Protein AF-A0A3M1PLU2-F1 (afdb_monomer)

Solvent-accessible surface area (backbone atoms only — not comparable to full-atom values): 7892 Å² total; per-residue (Å²): 104,72,63,58,56,49,50,39,52,56,55,60,75,67,57,74,93,69,82,92,72,89,79,90,76,78,94,74,75,73,77,82,48,59,67,58,24,53,46,50,50,41,54,55,42,63,68,40,82,97,53,58,65,70,36,46,58,38,40,57,59,37,34,60,71,66,36,59,69,70,54,34,50,49,52,40,43,40,47,38,21,40,74,70,67,34,62,62,59,33,49,48,43,39,58,76,69,66,53,47,73,67,56,46,51,50,50,53,53,52,48,53,55,31,47,58,56,23,44,55,64,46,58,54,72,73,74,84,80,85,83,86,133

Foldseek 3Di:
DCCLLVVLVVVVVPDDPDDDDDDDDDDDDPPPCLVVLLVLQLVVQVVDPPHDNQLSVLQLVQLCVQDDVVLSSLSSQLSSCSSVVNVVSNVNSCVVVVPDPVNVVVSSVSSVVSNVVSCCVSVVVPPPPPDDD

Radius of gyration: 16.5 Å; Cα contacts (8 Å, |Δi|>4): 88; chains: 1; bounding box: 42×51×36 Å

Structure (mmCIF, N/CA/C/O backbone):
data_AF-A0A3M1PLU2-F1
#
_entry.id   AF-A0A3M1PLU2-F1
#
loop_
_atom_site.group_PDB
_atom_site.id
_atom_site.type_symbol
_atom_site.label_atom_id
_atom_site.label_alt_id
_atom_site.label_comp_id
_atom_site.label_asym_id
_atom_site.label_entity_id
_atom_site.label_seq_id
_atom_site.pdbx_PDB_ins_code
_atom_site.Cartn_x
_atom_site.Cartn_y
_atom_site.Cartn_z
_atom_site.occupancy
_atom_site.B_iso_or_equiv
_atom_site.auth_seq_id
_atom_site.auth_comp_id
_atom_site.auth_asym_id
_atom_site.auth_atom_id
_atom_site.pdbx_PDB_model_num
ATOM 1 N N . MET A 1 1 ? 9.905 1.411 -4.640 1.00 52.44 1 MET A N 1
ATOM 2 C CA . MET A 1 1 ? 8.720 1.030 -3.813 1.00 52.44 1 MET A CA 1
ATOM 3 C C . MET A 1 1 ? 8.902 1.080 -2.286 1.00 52.44 1 MET A C 1
ATOM 5 O O . MET A 1 1 ? 8.162 1.836 -1.661 1.00 52.44 1 MET A O 1
ATOM 9 N N . ARG A 1 2 ? 9.823 0.325 -1.644 1.00 46.47 2 ARG A N 1
ATOM 10 C CA . ARG A 1 2 ? 10.009 0.389 -0.165 1.00 46.47 2 ARG A CA 1
ATOM 11 C C . ARG A 1 2 ? 10.273 1.805 0.341 1.00 46.47 2 ARG A C 1
ATOM 13 O O . ARG A 1 2 ? 9.725 2.199 1.362 1.00 46.47 2 ARG A O 1
ATOM 20 N N . LEU A 1 3 ? 11.056 2.578 -0.413 1.00 43.69 3 LEU A N 1
ATOM 21 C CA . LEU A 1 3 ? 11.348 3.978 -0.113 1.00 43.69 3 LEU A CA 1
ATOM 22 C C . LEU A 1 3 ? 10.090 4.853 -0.137 1.00 43.69 3 LEU A C 1
ATOM 24 O O . LEU A 1 3 ? 9.899 5.605 0.806 1.00 43.69 3 LEU A O 1
ATOM 28 N N . LEU A 1 4 ? 9.200 4.714 -1.129 1.00 50.91 4 LEU A N 1
ATOM 29 C CA . LEU A 1 4 ? 7.958 5.498 -1.202 1.00 50.91 4 LEU A CA 1
ATOM 30 C C . LEU A 1 4 ? 6.982 5.166 -0.068 1.00 50.91 4 LEU A C 1
ATOM 32 O O . LEU A 1 4 ? 6.427 6.077 0.540 1.00 50.91 4 LEU A O 1
ATOM 36 N N . PHE A 1 5 ? 6.801 3.881 0.255 1.00 50.75 5 PHE A N 1
ATOM 37 C CA . PHE A 1 5 ? 5.935 3.470 1.366 1.00 50.75 5 PHE A CA 1
ATOM 38 C C . PHE A 1 5 ? 6.516 3.871 2.724 1.00 50.75 5 PHE A C 1
ATOM 40 O O . PHE A 1 5 ? 5.790 4.390 3.570 1.00 50.75 5 PHE A O 1
ATOM 47 N N . ALA A 1 6 ? 7.824 3.688 2.925 1.00 47.81 6 ALA A N 1
ATOM 48 C CA . ALA A 1 6 ? 8.494 4.088 4.154 1.00 47.81 6 ALA A CA 1
ATOM 49 C C . ALA A 1 6 ? 8.492 5.613 4.331 1.00 47.81 6 ALA A C 1
ATOM 51 O O . ALA A 1 6 ? 8.148 6.061 5.417 1.00 47.81 6 ALA A O 1
ATOM 52 N N . LEU A 1 7 ? 8.792 6.400 3.283 1.00 48.88 7 LEU A N 1
ATOM 53 C CA . LEU A 1 7 ? 8.753 7.874 3.303 1.00 48.88 7 LEU A CA 1
ATOM 54 C C . LEU A 1 7 ? 7.343 8.414 3.547 1.00 48.88 7 LEU A C 1
ATOM 56 O O . LEU A 1 7 ? 7.171 9.353 4.323 1.00 48.88 7 LEU A O 1
ATOM 60 N N . ALA A 1 8 ? 6.332 7.806 2.925 1.00 51.19 8 ALA A N 1
ATOM 61 C CA . ALA A 1 8 ? 4.938 8.139 3.178 1.00 51.19 8 ALA A CA 1
ATOM 62 C C . ALA A 1 8 ? 4.562 7.881 4.649 1.00 51.19 8 ALA A C 1
ATOM 64 O O . ALA A 1 8 ? 3.938 8.734 5.282 1.00 51.19 8 ALA A O 1
ATOM 65 N N . LEU A 1 9 ? 4.992 6.748 5.224 1.00 46.06 9 LEU A N 1
ATOM 66 C CA . LEU A 1 9 ? 4.759 6.430 6.636 1.00 46.06 9 LEU A CA 1
ATOM 67 C C . LEU A 1 9 ? 5.512 7.362 7.598 1.00 46.06 9 LEU A C 1
ATOM 69 O O . LEU A 1 9 ? 4.916 7.806 8.578 1.00 46.06 9 LEU A O 1
ATOM 73 N N . THR A 1 10 ? 6.790 7.680 7.359 1.00 48.56 10 THR A N 1
ATOM 74 C CA . THR A 1 10 ? 7.547 8.582 8.247 1.00 48.56 10 THR A CA 1
ATOM 75 C C . THR A 1 10 ? 7.048 10.018 8.180 1.00 48.56 10 THR A C 1
ATOM 77 O O . THR A 1 10 ? 7.008 10.680 9.217 1.00 48.56 10 THR A O 1
ATOM 80 N N . ALA A 1 11 ? 6.600 10.493 7.013 1.00 46.25 11 ALA A N 1
ATOM 81 C CA . ALA A 1 11 ? 5.979 11.811 6.893 1.00 46.25 11 ALA A CA 1
ATOM 82 C C . ALA A 1 11 ? 4.692 11.917 7.731 1.00 46.25 11 ALA A C 1
ATOM 84 O O . ALA A 1 11 ? 4.461 12.942 8.366 1.00 46.25 11 ALA A O 1
ATOM 85 N N . LEU A 1 12 ? 3.897 10.841 7.803 1.00 46.25 12 LEU A N 1
ATOM 86 C CA . LEU A 1 12 ? 2.643 10.776 8.565 1.00 46.25 12 LEU A CA 1
ATOM 87 C C . LEU A 1 12 ? 2.825 10.843 10.088 1.00 46.25 12 LEU A C 1
ATOM 89 O O . LEU A 1 12 ? 1.992 11.440 10.768 1.00 46.25 12 LEU A O 1
ATOM 93 N N . VAL A 1 13 ? 3.912 10.286 10.631 1.00 45.91 13 VAL A N 1
ATOM 94 C CA . VAL A 1 13 ? 4.216 10.351 12.077 1.00 45.91 13 VAL A CA 1
ATOM 95 C C . VAL A 1 13 ? 4.690 11.752 12.494 1.00 45.91 13 VAL A C 1
ATOM 97 O O . VAL A 1 13 ? 4.55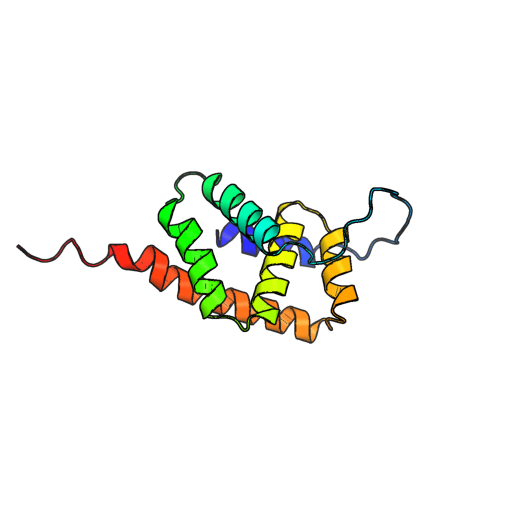4 12.132 13.655 1.00 45.91 13 VAL A O 1
ATOM 100 N N . ALA A 1 14 ? 5.206 12.541 11.549 1.00 38.91 14 ALA A N 1
ATOM 101 C CA . ALA A 1 14 ? 5.727 13.881 11.796 1.00 38.91 14 ALA A CA 1
ATOM 102 C C . ALA A 1 14 ? 4.686 15.005 11.644 1.00 38.91 14 ALA A C 1
ATOM 104 O O . ALA A 1 14 ? 5.027 16.157 11.902 1.00 38.91 14 ALA A O 1
ATOM 105 N N . LEU A 1 15 ? 3.440 14.716 11.242 1.00 39.78 15 LEU A N 1
ATOM 106 C CA . LEU A 1 15 ? 2.396 15.740 11.153 1.00 39.78 15 LEU A CA 1
ATOM 107 C C . LEU A 1 15 ? 1.909 16.126 12.564 1.00 39.78 15 LEU A C 1
ATOM 109 O O . LEU A 1 15 ? 1.214 15.329 13.202 1.00 39.78 15 LEU A O 1
ATOM 113 N N . PRO A 1 16 ? 2.211 17.343 13.065 1.00 39.81 16 PRO A N 1
ATOM 114 C CA . PRO A 1 16 ? 1.549 17.848 14.256 1.00 39.81 16 PRO A CA 1
ATOM 115 C C . PRO A 1 16 ? 0.045 17.915 13.980 1.00 39.81 16 PRO A C 1
ATO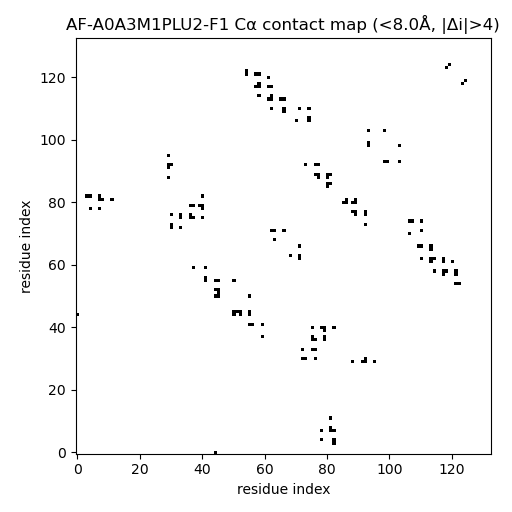M 117 O O . PRO A 1 16 ? -0.384 18.324 12.899 1.00 39.81 16 PRO A O 1
ATOM 120 N N . VAL A 1 17 ? -0.758 17.500 14.960 1.00 45.06 17 VAL A N 1
ATOM 121 C CA . VAL A 1 17 ? -2.215 17.680 14.984 1.00 45.06 17 VAL A CA 1
ATOM 122 C C . VAL A 1 17 ? -2.510 19.178 14.850 1.00 45.06 17 VAL A C 1
ATOM 124 O O . VAL A 1 17 ? -2.526 19.908 15.836 1.00 45.06 17 VAL A O 1
ATOM 127 N N . LEU A 1 18 ? -2.668 19.662 13.619 1.00 38.88 18 LEU A N 1
ATOM 128 C CA . LEU A 1 18 ? -3.025 21.048 13.338 1.00 38.88 18 LEU A CA 1
ATOM 129 C C . LEU A 1 18 ? -4.553 21.199 13.385 1.00 38.88 18 LEU A C 1
ATOM 131 O O . LEU A 1 18 ? -5.269 20.303 12.916 1.00 38.88 18 LEU A O 1
ATOM 135 N N . PRO A 1 19 ? -5.058 22.305 13.963 1.00 41.84 19 PRO A N 1
ATOM 136 C CA . PRO A 1 19 ? -6.484 22.551 14.107 1.00 41.84 19 PRO A CA 1
ATOM 137 C C . PRO A 1 19 ? -7.158 22.617 12.734 1.00 41.84 19 PRO A C 1
ATOM 139 O O . PRO A 1 19 ? -6.626 23.174 11.775 1.00 41.84 19 PRO A O 1
ATOM 142 N N . ALA A 1 20 ? -8.325 21.986 12.656 1.00 43.47 20 ALA A N 1
ATOM 143 C CA . ALA A 1 20 ? -9.164 21.935 11.474 1.00 43.47 20 ALA A CA 1
ATOM 144 C C . ALA A 1 20 ? -9.775 23.315 11.209 1.00 43.47 20 ALA A C 1
ATOM 146 O O . ALA A 1 20 ? -10.801 23.639 11.795 1.00 43.47 20 ALA A O 1
ATOM 147 N N . ASP A 1 21 ? -9.170 24.108 10.327 1.00 42.12 21 ASP A N 1
ATOM 148 C CA . ASP A 1 21 ? -9.818 25.309 9.807 1.00 42.12 21 ASP A CA 1
ATOM 149 C C . ASP A 1 21 ? -9.712 25.388 8.277 1.00 42.12 21 ASP A C 1
ATOM 151 O O . ASP A 1 21 ? -8.633 25.316 7.692 1.00 42.12 21 ASP A O 1
ATOM 155 N N . ALA A 1 22 ? -10.900 25.457 7.674 1.00 49.44 22 ALA A N 1
ATOM 156 C CA . ALA A 1 22 ? -11.263 25.896 6.331 1.00 49.44 22 ALA A CA 1
ATOM 157 C C . ALA A 1 22 ? -10.343 25.562 5.133 1.00 49.44 22 ALA A C 1
ATOM 159 O O . ALA A 1 22 ? -9.492 26.351 4.733 1.00 49.44 22 ALA A O 1
ATOM 160 N N . ALA A 1 23 ? -10.690 24.495 4.406 1.00 42.84 23 ALA A N 1
ATOM 161 C CA . ALA A 1 23 ? -10.579 24.473 2.946 1.00 42.84 23 ALA A CA 1
ATOM 162 C C . ALA A 1 23 ? -11.727 23.639 2.360 1.00 42.84 23 ALA A C 1
ATOM 164 O O . ALA A 1 23 ? -11.762 22.417 2.475 1.00 42.84 23 ALA A O 1
ATOM 165 N N . GLY A 1 24 ? -12.709 24.324 1.771 1.00 43.66 24 GLY A N 1
ATOM 166 C CA . GLY A 1 24 ? -13.739 23.695 0.956 1.00 43.66 24 GLY A CA 1
ATOM 167 C C . GLY A 1 24 ? -13.138 23.171 -0.347 1.00 43.66 24 GLY A C 1
ATOM 168 O O . GLY A 1 24 ? -12.409 23.885 -1.031 1.00 43.66 24 GLY A O 1
ATOM 169 N N . GLY A 1 25 ? -13.476 21.934 -0.700 1.00 34.53 25 GLY A N 1
ATOM 170 C CA . GLY A 1 25 ? -13.085 21.330 -1.966 1.00 34.53 25 GLY A CA 1
ATOM 171 C C . GLY A 1 25 ? -13.644 19.921 -2.110 1.00 34.53 25 GLY A C 1
ATOM 172 O O . GLY A 1 25 ? -13.134 18.998 -1.498 1.00 34.53 25 GLY A O 1
ATOM 173 N N . ALA A 1 26 ? -14.704 19.810 -2.914 1.00 33.62 26 ALA A N 1
ATOM 174 C CA . ALA A 1 26 ? -15.197 18.623 -3.619 1.00 33.62 26 ALA A CA 1
ATOM 175 C C . ALA A 1 26 ? -15.242 17.282 -2.853 1.00 33.62 26 ALA A C 1
ATOM 177 O O . ALA A 1 26 ? -14.238 16.627 -2.588 1.00 33.62 26 ALA A O 1
ATOM 178 N N . GLY A 1 27 ? -16.468 16.817 -2.600 1.00 38.06 27 GLY A N 1
ATOM 179 C CA . GLY A 1 27 ? -16.737 15.511 -2.016 1.00 38.06 27 GLY A CA 1
ATOM 180 C C . GLY A 1 27 ? -16.038 14.368 -2.750 1.00 38.06 27 GLY A C 1
ATOM 181 O O . GLY A 1 27 ? -16.245 14.160 -3.940 1.00 38.06 27 GLY A O 1
ATOM 182 N N . MET A 1 28 ? -15.267 13.586 -2.002 1.00 37.50 28 MET A N 1
ATOM 183 C CA . MET A 1 28 ? -14.796 12.269 -2.411 1.00 37.50 28 MET A CA 1
ATOM 184 C C . MET A 1 28 ? -14.951 11.328 -1.220 1.00 37.50 28 MET A C 1
ATOM 186 O O . MET A 1 28 ? -14.275 11.442 -0.190 1.00 37.50 28 MET A O 1
ATOM 190 N N . ASN A 1 29 ? -15.936 10.443 -1.360 1.00 42.34 29 ASN A N 1
ATOM 191 C CA . ASN A 1 29 ? -16.207 9.339 -0.463 1.00 42.34 29 ASN A CA 1
ATOM 192 C C . ASN A 1 29 ? -14.957 8.431 -0.371 1.00 42.34 29 ASN A C 1
ATOM 194 O O . ASN A 1 29 ? -14.264 8.179 -1.348 1.00 42.34 29 ASN A O 1
ATOM 198 N N . ALA A 1 30 ? -14.600 8.014 0.835 1.00 39.16 30 ALA A N 1
ATOM 199 C CA . ALA A 1 30 ? -13.600 6.984 1.105 1.00 39.16 30 ALA A CA 1
ATOM 200 C C . ALA A 1 30 ? -14.227 5.574 1.026 1.00 39.16 30 ALA A C 1
ATOM 202 O O . ALA A 1 30 ? -15.336 5.406 1.519 1.00 39.16 30 ALA A O 1
ATOM 203 N N . PRO A 1 31 ? -13.535 4.485 0.669 1.00 47.50 31 PRO A N 1
ATOM 204 C CA . PRO A 1 31 ? -12.461 4.248 -0.296 1.00 47.50 31 PRO A CA 1
ATOM 205 C C . PRO A 1 31 ? -13.030 3.834 -1.680 1.00 47.50 31 PRO A C 1
ATOM 207 O O . PRO A 1 31 ? -12.869 2.688 -2.092 1.00 47.50 31 PRO A O 1
ATOM 210 N N . ASP A 1 32 ? -13.747 4.705 -2.392 1.00 55.25 32 ASP A N 1
ATOM 211 C CA . ASP A 1 32 ? -14.727 4.236 -3.397 1.00 55.25 32 ASP A CA 1
ATOM 212 C C . ASP A 1 32 ? -14.190 3.694 -4.735 1.00 55.25 32 ASP A C 1
ATOM 214 O O . ASP A 1 32 ? -14.973 3.212 -5.548 1.00 55.25 32 ASP A O 1
ATOM 218 N N . ASP A 1 33 ? -12.877 3.677 -4.966 1.00 73.50 33 ASP A N 1
ATOM 219 C CA . ASP A 1 33 ? -12.320 2.997 -6.137 1.00 73.50 33 ASP A CA 1
ATOM 220 C C . ASP A 1 33 ? -10.945 2.397 -5.813 1.00 73.50 33 ASP A C 1
ATOM 222 O O . ASP A 1 33 ? -9.892 3.006 -6.027 1.00 73.50 33 ASP A O 1
ATOM 226 N N . LEU A 1 34 ? -10.955 1.182 -5.248 1.00 85.38 34 LEU A N 1
ATOM 227 C CA . LEU A 1 34 ? -9.745 0.378 -5.038 1.00 85.38 34 LEU A CA 1
ATOM 228 C C . LEU A 1 34 ? -8.916 0.298 -6.324 1.00 85.38 34 LEU A C 1
ATOM 230 O O . LEU A 1 34 ? -7.695 0.388 -6.262 1.00 85.38 34 LEU A O 1
ATOM 234 N N . SER A 1 35 ? -9.565 0.200 -7.485 1.00 86.69 35 SER A N 1
ATOM 235 C CA . SER A 1 35 ? -8.877 0.154 -8.771 1.00 86.69 35 SER A CA 1
ATOM 236 C C . SER A 1 35 ? -8.222 1.487 -9.133 1.00 86.69 35 SER A C 1
ATOM 238 O O . SER A 1 35 ? -7.146 1.484 -9.730 1.00 86.69 35 SER A O 1
ATOM 240 N N . ALA A 1 36 ? -8.794 2.629 -8.742 1.00 86.75 36 ALA A N 1
ATOM 241 C CA . ALA A 1 36 ? -8.121 3.923 -8.863 1.00 86.75 36 ALA A CA 1
ATOM 242 C C . ALA A 1 36 ? -6.913 4.039 -7.919 1.00 86.75 36 ALA A C 1
ATOM 244 O O . ALA A 1 36 ? -5.879 4.574 -8.319 1.00 86.75 36 ALA A O 1
ATOM 245 N N . ALA A 1 37 ? -7.012 3.523 -6.690 1.00 88.19 37 ALA A N 1
ATOM 246 C CA . ALA A 1 37 ? -5.894 3.507 -5.746 1.00 88.19 37 ALA A CA 1
ATOM 247 C C . ALA A 1 37 ? -4.759 2.574 -6.213 1.00 88.19 37 ALA A C 1
ATOM 249 O O . ALA A 1 37 ? -3.602 2.987 -6.242 1.00 88.19 37 ALA A O 1
ATOM 250 N N . GLU A 1 38 ? -5.091 1.354 -6.653 1.00 91.06 38 GLU A N 1
ATOM 251 C CA . GLU A 1 38 ? -4.156 0.402 -7.272 1.00 91.06 38 GLU A CA 1
ATOM 252 C C . GLU A 1 38 ? -3.464 1.037 -8.489 1.00 91.06 38 GLU A C 1
ATOM 254 O O . GLU A 1 38 ? -2.244 0.947 -8.621 1.00 91.06 38 GLU A O 1
ATOM 259 N N . ARG A 1 39 ? -4.222 1.731 -9.351 1.00 90.56 39 ARG A N 1
ATOM 260 C CA . ARG A 1 39 ? -3.676 2.415 -10.530 1.00 90.56 39 ARG A CA 1
ATOM 261 C C . ARG A 1 39 ? -2.691 3.515 -10.158 1.00 90.56 39 ARG A C 1
ATOM 263 O O . ARG A 1 39 ? -1.621 3.562 -10.744 1.00 90.56 39 ARG A O 1
ATOM 270 N N . GLN A 1 40 ? -3.011 4.352 -9.175 1.00 86.12 40 GLN A N 1
ATOM 271 C CA . GLN A 1 40 ? -2.100 5.413 -8.733 1.00 86.12 40 GLN A CA 1
ATOM 272 C C . GLN A 1 40 ? -0.796 4.854 -8.165 1.00 86.12 40 GLN A C 1
ATOM 274 O O . GLN A 1 40 ? 0.279 5.367 -8.466 1.00 86.12 40 GLN A O 1
ATOM 279 N N . ILE A 1 41 ? -0.876 3.783 -7.370 1.00 88.75 41 ILE A N 1
ATOM 280 C CA . ILE A 1 41 ? 0.320 3.115 -6.845 1.00 88.75 41 ILE A CA 1
ATOM 281 C C . ILE A 1 41 ? 1.146 2.524 -7.992 1.00 88.75 41 ILE A C 1
ATOM 283 O O . ILE A 1 41 ? 2.371 2.639 -7.986 1.00 88.75 41 ILE A O 1
ATOM 287 N N . LEU A 1 42 ? 0.488 1.918 -8.985 1.00 88.75 42 LEU A N 1
ATOM 288 C CA . LEU A 1 42 ? 1.150 1.380 -10.170 1.00 88.75 42 LEU A CA 1
ATOM 289 C C . LEU A 1 42 ? 1.836 2.484 -10.985 1.00 88.75 42 LEU A C 1
ATOM 291 O O . LEU A 1 42 ? 3.010 2.348 -11.305 1.00 88.75 42 LEU A O 1
ATOM 295 N N . GLU A 1 43 ? 1.138 3.577 -11.286 1.00 87.50 43 GLU A N 1
ATOM 296 C CA . GLU A 1 43 ? 1.676 4.721 -12.033 1.00 87.50 43 GLU A CA 1
ATOM 297 C C . GLU A 1 43 ? 2.886 5.334 -11.328 1.00 87.50 43 GLU A C 1
ATOM 299 O O . GLU A 1 43 ? 3.916 5.563 -11.955 1.00 87.50 43 GLU A O 1
ATOM 304 N N . ALA A 1 44 ? 2.800 5.533 -10.014 1.00 84.88 44 ALA A N 1
ATOM 305 C CA . ALA A 1 44 ? 3.914 6.050 -9.233 1.00 84.88 44 ALA A CA 1
ATOM 306 C C . ALA A 1 44 ? 5.100 5.076 -9.167 1.00 84.88 44 ALA A C 1
ATOM 308 O O . ALA A 1 44 ? 6.243 5.518 -9.211 1.00 84.88 44 ALA A O 1
ATOM 309 N N . CYS A 1 45 ? 4.850 3.764 -9.113 1.00 85.44 45 CYS A N 1
ATOM 310 C CA . CYS A 1 45 ? 5.910 2.760 -9.206 1.00 85.44 45 CYS A CA 1
ATOM 311 C C . CYS A 1 45 ? 6.607 2.793 -10.569 1.00 85.44 45 CYS A C 1
ATOM 313 O O . CYS A 1 45 ? 7.829 2.763 -10.639 1.00 85.44 45 CYS A O 1
ATOM 315 N N . LEU A 1 46 ? 5.836 2.899 -11.653 1.00 84.81 46 LEU A N 1
ATOM 316 C CA . LEU A 1 46 ? 6.369 2.983 -13.014 1.00 84.81 46 LEU A CA 1
ATOM 317 C C . LEU A 1 46 ? 7.116 4.296 -13.284 1.00 84.81 46 LEU A C 1
ATOM 319 O O . LEU A 1 46 ? 7.927 4.352 -14.204 1.00 84.81 46 LEU A O 1
ATOM 323 N N . ALA A 1 47 ? 6.836 5.344 -12.509 1.00 84.94 47 ALA A N 1
ATOM 324 C CA . ALA A 1 47 ? 7.535 6.620 -12.585 1.00 84.94 47 ALA A CA 1
ATOM 325 C C . ALA A 1 47 ? 8.883 6.624 -11.838 1.00 84.94 47 ALA A C 1
ATOM 327 O O . ALA A 1 47 ? 9.683 7.536 -12.058 1.00 84.94 47 ALA A O 1
ATOM 328 N N . GLU A 1 48 ? 9.152 5.647 -10.960 1.00 78.25 48 GLU A N 1
ATOM 329 C CA . GLU A 1 48 ? 10.454 5.533 -10.297 1.00 78.25 48 GLU A CA 1
ATOM 330 C C . GLU A 1 48 ? 11.534 5.091 -11.311 1.00 78.25 48 GLU A C 1
ATOM 332 O O . GLU A 1 48 ? 11.346 4.097 -12.023 1.00 78.25 48 GLU A O 1
ATOM 337 N N . PRO A 1 49 ? 12.686 5.788 -11.380 1.00 76.69 49 PRO A N 1
ATOM 338 C CA . PRO A 1 49 ? 13.792 5.373 -12.237 1.00 76.69 49 PRO A CA 1
ATOM 339 C C . PRO A 1 49 ? 14.294 3.981 -11.831 1.00 76.69 49 PRO A C 1
ATOM 341 O O . PRO A 1 49 ? 14.232 3.605 -10.662 1.00 76.69 49 PRO A O 1
ATOM 344 N N . ASP A 1 50 ? 14.765 3.213 -12.815 1.00 78.25 50 ASP A N 1
ATOM 345 C CA . ASP A 1 50 ? 15.324 1.863 -12.637 1.00 78.25 50 ASP A CA 1
ATOM 346 C C . ASP A 1 50 ? 14.360 0.816 -12.042 1.00 78.25 50 ASP A C 1
ATOM 348 O O . ASP A 1 50 ? 14.774 -0.279 -11.652 1.00 78.25 50 ASP A O 1
ATOM 352 N N . THR A 1 51 ? 13.056 1.108 -12.013 1.00 76.88 51 THR A N 1
ATOM 353 C CA . THR A 1 51 ? 12.043 0.159 -11.545 1.00 76.88 51 THR A CA 1
ATOM 354 C C . THR A 1 51 ? 11.606 -0.785 -12.662 1.00 76.88 51 THR A C 1
ATOM 356 O O . THR A 1 51 ? 11.283 -0.361 -13.770 1.00 76.88 51 THR A O 1
ATOM 359 N N . ASP A 1 52 ? 11.556 -2.084 -12.363 1.00 82.00 52 ASP A N 1
ATOM 360 C CA . ASP A 1 52 ? 11.047 -3.105 -13.279 1.00 82.00 52 ASP A CA 1
ATOM 361 C C . ASP A 1 52 ? 9.506 -3.030 -13.375 1.00 82.00 52 ASP A C 1
ATOM 363 O O . ASP A 1 52 ? 8.815 -3.306 -12.383 1.00 82.00 52 ASP A O 1
ATOM 367 N N . PRO A 1 53 ? 8.925 -2.717 -14.552 1.00 81.19 53 PRO A N 1
ATOM 368 C CA . PRO A 1 53 ? 7.475 -2.625 -14.720 1.00 81.19 53 PRO A CA 1
ATOM 369 C C . PRO A 1 53 ? 6.731 -3.916 -14.363 1.00 81.19 53 PRO A C 1
ATOM 371 O O . PRO A 1 53 ? 5.603 -3.870 -13.859 1.00 81.19 53 PRO A O 1
ATOM 374 N N . ALA A 1 54 ? 7.355 -5.077 -14.593 1.00 81.69 54 ALA A N 1
ATOM 375 C CA . ALA A 1 54 ? 6.770 -6.367 -14.245 1.00 81.69 54 ALA A CA 1
ATOM 376 C C . ALA A 1 54 ? 6.705 -6.561 -12.721 1.00 81.69 54 ALA A C 1
ATOM 378 O O . ALA A 1 54 ? 5.733 -7.132 -12.212 1.00 81.69 54 ALA A O 1
ATOM 379 N N . ALA A 1 55 ? 7.686 -6.027 -11.986 1.00 84.75 55 ALA A N 1
ATOM 380 C CA . ALA A 1 55 ? 7.695 -6.058 -10.530 1.00 84.75 55 ALA A CA 1
ATOM 381 C C . ALA A 1 55 ? 6.569 -5.187 -9.947 1.00 84.75 55 ALA A C 1
ATOM 383 O O . ALA A 1 55 ? 5.848 -5.656 -9.066 1.00 84.75 55 ALA A O 1
ATOM 384 N N . CYS A 1 56 ? 6.318 -3.987 -10.492 1.00 85.56 56 CYS A N 1
ATOM 385 C CA . CYS A 1 56 ? 5.240 -3.101 -10.021 1.00 85.56 56 CYS A CA 1
ATOM 386 C C . CYS A 1 56 ? 3.858 -3.781 -10.014 1.00 85.56 56 CYS A C 1
ATOM 388 O O . CYS A 1 56 ? 3.133 -3.736 -9.017 1.00 85.56 56 CYS A O 1
ATOM 390 N N . GLY A 1 57 ? 3.493 -4.449 -11.114 1.00 88.25 57 GLY A N 1
ATOM 391 C CA . GLY A 1 57 ? 2.234 -5.198 -11.194 1.00 88.25 57 GLY A CA 1
ATOM 392 C C . GLY A 1 57 ? 2.230 -6.451 -10.310 1.00 88.25 57 GLY A C 1
ATOM 393 O O . GLY A 1 57 ? 1.202 -6.803 -9.720 1.00 88.25 57 GLY A O 1
ATOM 394 N N . CYS A 1 58 ? 3.384 -7.112 -10.179 1.00 89.81 58 CYS A N 1
ATOM 395 C CA . CYS A 1 58 ? 3.545 -8.265 -9.299 1.00 89.81 58 CYS A CA 1
ATOM 396 C C . CYS A 1 58 ? 3.288 -7.901 -7.830 1.00 89.81 58 CYS A C 1
ATOM 398 O O . CYS A 1 58 ? 2.568 -8.636 -7.151 1.00 89.81 58 CYS A O 1
ATOM 400 N N . TYR A 1 59 ? 3.780 -6.749 -7.362 1.00 89.38 59 TYR A N 1
ATOM 401 C CA . TYR A 1 59 ? 3.601 -6.286 -5.985 1.00 89.38 59 TYR A CA 1
ATOM 402 C C . TYR A 1 59 ? 2.136 -6.156 -5.586 1.00 89.38 59 TYR A C 1
ATOM 404 O O . TYR A 1 59 ? 1.711 -6.753 -4.596 1.00 89.38 59 TYR A O 1
ATOM 412 N N . LEU A 1 60 ? 1.336 -5.447 -6.385 1.00 90.69 60 LEU A N 1
ATOM 413 C CA . LEU A 1 60 ? -0.092 -5.273 -6.109 1.00 90.69 60 LEU A CA 1
ATOM 414 C C . LEU A 1 60 ? -0.824 -6.620 -6.069 1.00 90.69 60 LEU A C 1
ATOM 416 O O . LEU A 1 60 ? -1.586 -6.897 -5.140 1.00 90.69 60 LEU A O 1
ATOM 420 N N . LYS A 1 61 ? -0.527 -7.503 -7.029 1.00 92.31 61 LYS A N 1
ATOM 421 C CA . LYS A 1 61 ? -1.108 -8.849 -7.093 1.00 92.31 61 LYS A CA 1
ATOM 422 C C . LYS A 1 61 ? -0.698 -9.720 -5.904 1.00 92.31 61 LYS A C 1
ATOM 424 O O . LYS A 1 61 ? -1.507 -10.515 -5.422 1.00 92.31 61 LYS A O 1
ATOM 429 N N . ALA A 1 62 ? 0.546 -9.609 -5.447 1.00 92.25 62 ALA A N 1
ATOM 430 C CA . ALA A 1 62 ? 1.055 -10.350 -4.303 1.00 92.25 62 ALA A CA 1
ATOM 431 C C . ALA A 1 62 ? 0.419 -9.860 -2.998 1.00 92.25 62 ALA A C 1
ATOM 433 O O . ALA A 1 62 ? -0.090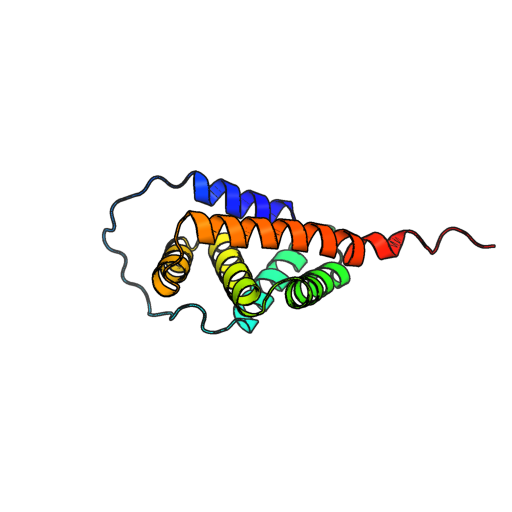 -10.681 -2.237 1.00 92.25 62 ALA A O 1
ATOM 434 N N . LEU A 1 63 ? 0.360 -8.544 -2.775 1.00 91.69 63 LEU A N 1
ATOM 435 C CA . LEU A 1 63 ? -0.272 -7.948 -1.594 1.00 91.69 63 LEU A CA 1
ATOM 436 C C . LEU A 1 63 ? -1.741 -8.341 -1.465 1.00 91.69 63 LEU A C 1
ATOM 438 O O . LEU A 1 63 ? -2.162 -8.772 -0.394 1.00 91.69 63 LEU A O 1
ATOM 442 N N . ARG A 1 64 ? -2.494 -8.303 -2.570 1.00 94.12 64 ARG A N 1
ATOM 443 C CA . ARG A 1 64 ? -3.904 -8.714 -2.599 1.00 94.12 64 ARG A CA 1
ATOM 444 C C . ARG A 1 64 ? -4.129 -10.172 -2.184 1.00 94.12 64 ARG A C 1
ATOM 446 O O . ARG A 1 64 ? -5.214 -10.521 -1.740 1.00 94.12 64 ARG A O 1
ATOM 453 N N . ARG A 1 65 ? -3.120 -11.034 -2.34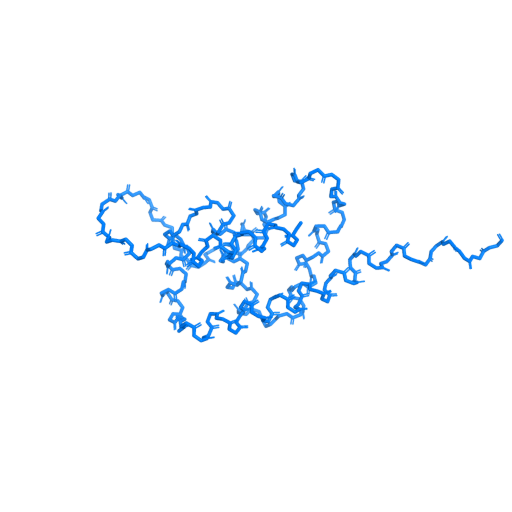8 1.00 94.06 65 ARG A N 1
ATOM 454 C CA . ARG A 1 65 ? -3.160 -12.447 -1.927 1.00 94.06 65 ARG A CA 1
ATOM 455 C C . ARG A 1 65 ? -2.666 -12.666 -0.500 1.00 94.06 65 ARG A C 1
ATOM 457 O O . ARG A 1 65 ? -3.019 -13.670 0.106 1.00 94.06 65 ARG A O 1
ATOM 464 N N . LEU A 1 66 ? -1.782 -11.798 -0.017 1.00 93.25 66 LEU A N 1
ATOM 465 C CA . LEU A 1 66 ? -1.118 -11.935 1.280 1.00 93.25 66 LEU A CA 1
ATOM 466 C C . LEU A 1 66 ? -1.902 -11.270 2.413 1.00 93.25 66 LEU A C 1
ATOM 468 O O . LEU A 1 66 ? -1.771 -11.683 3.563 1.00 93.25 66 LEU A O 1
ATOM 472 N N . LEU A 1 67 ? -2.703 -10.255 2.097 1.00 92.44 67 LEU A N 1
ATOM 473 C CA . LEU A 1 67 ? -3.508 -9.522 3.063 1.00 92.44 67 LEU A CA 1
ATOM 474 C C . LEU A 1 67 ? -4.982 -9.937 2.991 1.00 92.44 67 LEU A C 1
ATOM 476 O O . LEU A 1 67 ? -5.483 -10.242 1.906 1.00 92.44 67 LEU A O 1
ATOM 480 N N . PRO A 1 68 ? -5.711 -9.892 4.121 1.00 93.88 68 PRO A N 1
ATOM 481 C CA . PRO A 1 68 ? -7.167 -9.943 4.100 1.00 93.88 68 PRO A CA 1
ATOM 482 C C . PRO A 1 68 ? -7.727 -8.848 3.189 1.00 93.88 68 PRO A C 1
ATOM 484 O O . PRO A 1 68 ? -7.245 -7.719 3.225 1.00 93.88 68 PRO A O 1
ATOM 487 N N . GLU A 1 69 ? -8.775 -9.149 2.422 1.00 90.38 69 GLU A N 1
ATOM 488 C CA . GLU A 1 69 ? -9.336 -8.235 1.411 1.00 90.38 69 GLU A CA 1
ATOM 489 C C . GLU A 1 69 ? -9.623 -6.828 1.960 1.00 90.38 69 GLU A C 1
ATOM 491 O O . GLU A 1 69 ? -9.250 -5.821 1.356 1.00 90.38 69 GLU A O 1
ATOM 496 N N . ARG A 1 70 ? -10.217 -6.755 3.156 1.00 90.19 70 ARG A N 1
ATOM 497 C CA . ARG A 1 70 ? -10.506 -5.487 3.836 1.00 90.19 70 ARG A CA 1
ATOM 498 C C . ARG A 1 70 ? -9.237 -4.708 4.189 1.00 90.19 70 ARG A C 1
ATOM 500 O O . ARG A 1 70 ? -9.202 -3.493 4.006 1.00 90.19 70 ARG A O 1
ATOM 507 N N . ASP A 1 71 ? -8.222 -5.391 4.707 1.00 91.62 71 ASP A N 1
ATOM 508 C CA . ASP A 1 71 ? -6.964 -4.762 5.116 1.00 91.62 71 ASP A CA 1
ATOM 509 C C . ASP A 1 71 ? -6.149 -4.342 3.887 1.00 91.62 71 ASP A C 1
ATOM 511 O O . ASP A 1 71 ? -5.558 -3.266 3.892 1.00 91.62 71 ASP A O 1
ATOM 515 N N . TYR A 1 72 ? -6.198 -5.123 2.803 1.00 92.44 72 TYR A N 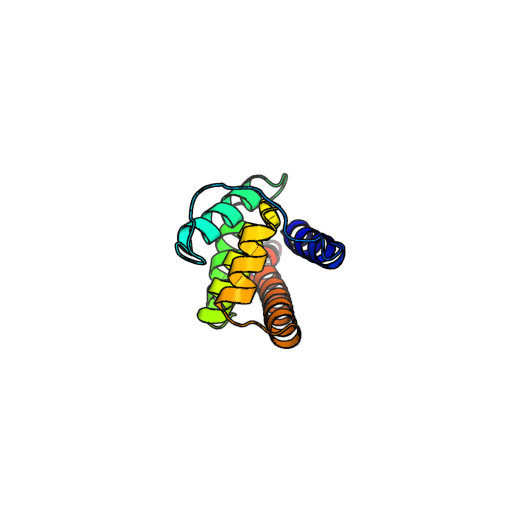1
ATOM 516 C CA . TYR A 1 72 ? -5.632 -4.756 1.509 1.00 92.44 72 TYR A CA 1
ATOM 517 C C . TYR A 1 72 ? -6.256 -3.470 0.964 1.00 92.44 72 TYR A C 1
ATOM 519 O O . TYR A 1 72 ? -5.531 -2.535 0.625 1.00 92.44 72 TYR A O 1
ATOM 527 N N . ALA A 1 73 ? -7.589 -3.391 0.910 1.00 91.06 73 ALA A N 1
ATOM 528 C CA . ALA A 1 73 ? -8.277 -2.213 0.389 1.00 91.06 73 ALA A CA 1
ATOM 529 C C . ALA A 1 73 ? -7.966 -0.956 1.219 1.00 91.06 73 ALA A C 1
ATOM 531 O O . ALA A 1 73 ? -7.672 0.105 0.666 1.00 91.06 73 ALA A O 1
ATOM 532 N N . LEU A 1 74 ? -7.959 -1.097 2.548 1.00 91.31 74 LEU A N 1
ATOM 533 C CA . LEU A 1 74 ? -7.581 -0.033 3.474 1.00 91.31 74 LEU A CA 1
ATOM 534 C C . LEU A 1 74 ? -6.133 0.418 3.280 1.00 91.31 74 LEU A C 1
ATOM 536 O O . LEU A 1 74 ? -5.890 1.608 3.099 1.00 91.31 74 LEU A O 1
ATOM 540 N N . ALA A 1 75 ? -5.179 -0.512 3.291 1.00 91.12 75 ALA A N 1
ATOM 541 C CA . ALA A 1 75 ? -3.763 -0.203 3.133 1.00 91.12 75 ALA A CA 1
ATOM 542 C C . ALA A 1 75 ? -3.475 0.462 1.780 1.00 91.12 75 ALA A C 1
ATOM 544 O O . ALA A 1 75 ? -2.749 1.451 1.723 1.00 91.12 75 ALA A O 1
ATOM 545 N N . THR A 1 76 ? -4.104 -0.025 0.708 1.00 91.12 76 THR A N 1
ATOM 546 C CA . THR A 1 76 ? -3.974 0.528 -0.649 1.00 91.12 76 THR A CA 1
ATOM 547 C C . THR A 1 76 ? -4.537 1.949 -0.721 1.00 91.12 76 THR A C 1
ATOM 549 O O . THR A 1 76 ? -3.885 2.849 -1.248 1.00 91.12 76 THR A O 1
ATOM 552 N N . GLY A 1 77 ? -5.713 2.193 -0.136 1.00 90.94 77 GLY A N 1
ATOM 553 C CA . GLY A 1 77 ? -6.303 3.532 -0.077 1.00 90.94 77 GLY A CA 1
ATOM 554 C C . GLY A 1 77 ? -5.468 4.517 0.747 1.00 90.94 77 GLY A C 1
ATOM 555 O O . GLY A 1 77 ? -5.245 5.650 0.316 1.00 90.94 77 GLY A O 1
ATOM 556 N N . LEU A 1 78 ? -4.970 4.081 1.909 1.00 90.50 78 LEU A N 1
ATOM 557 C CA . LEU A 1 78 ? -4.101 4.886 2.773 1.00 90.50 78 LEU A CA 1
ATOM 558 C C . LEU A 1 78 ? -2.777 5.219 2.078 1.00 90.50 78 LEU A C 1
ATOM 560 O O . LEU A 1 78 ? -2.346 6.370 2.116 1.00 90.50 78 LEU A O 1
ATOM 564 N N . ALA A 1 79 ? -2.168 4.245 1.400 1.00 88.69 79 ALA A N 1
ATOM 565 C CA . ALA A 1 79 ? -0.947 4.443 0.631 1.00 88.69 79 ALA A CA 1
ATOM 566 C C . ALA A 1 79 ? -1.149 5.441 -0.512 1.00 88.69 79 ALA A C 1
ATOM 568 O O . ALA A 1 79 ? -0.391 6.400 -0.621 1.00 88.69 79 ALA A O 1
ATOM 569 N N . ALA A 1 80 ? -2.210 5.283 -1.309 1.00 87.69 80 ALA A N 1
ATOM 570 C CA . ALA A 1 80 ? -2.513 6.208 -2.397 1.00 87.69 80 ALA A CA 1
ATOM 571 C C . ALA A 1 80 ? -2.749 7.640 -1.884 1.00 87.69 80 ALA A C 1
ATOM 573 O O . ALA A 1 80 ? -2.255 8.597 -2.476 1.00 87.69 80 ALA A O 1
ATOM 574 N N . ALA A 1 81 ? -3.463 7.806 -0.764 1.00 86.38 81 ALA A N 1
ATOM 575 C CA . ALA A 1 81 ? -3.640 9.116 -0.134 1.00 86.38 81 ALA A CA 1
ATOM 576 C C . ALA A 1 81 ? -2.303 9.719 0.326 1.00 86.38 81 ALA A C 1
ATOM 578 O O . ALA A 1 81 ? -2.026 10.887 0.054 1.00 86.38 81 ALA A O 1
ATOM 579 N N . ALA A 1 82 ? -1.450 8.918 0.966 1.00 84.62 82 ALA A N 1
ATOM 580 C CA . ALA A 1 82 ? -0.154 9.371 1.453 1.00 84.62 82 ALA A CA 1
ATOM 581 C C . ALA A 1 82 ? 0.804 9.753 0.309 1.00 84.62 82 ALA A C 1
ATOM 583 O O . ALA A 1 82 ? 1.471 10.780 0.391 1.00 84.62 82 ALA A O 1
ATOM 584 N N . MET A 1 83 ? 0.811 8.996 -0.793 1.00 80.44 83 MET A N 1
ATOM 585 C CA . MET A 1 83 ? 1.624 9.285 -1.983 1.00 80.44 83 MET A CA 1
ATOM 586 C C . MET A 1 83 ? 1.238 10.601 -2.669 1.00 80.44 83 MET A C 1
ATOM 588 O O . MET A 1 83 ? 2.098 11.266 -3.238 1.00 80.44 83 MET A O 1
ATOM 592 N N . ARG A 1 84 ? -0.034 11.015 -2.580 1.00 82.62 84 ARG A N 1
ATOM 593 C CA . ARG A 1 84 ? -0.494 12.330 -3.060 1.00 82.62 84 ARG A CA 1
ATOM 594 C C . ARG A 1 84 ? -0.236 13.474 -2.072 1.00 82.62 84 ARG A C 1
ATOM 596 O O . ARG A 1 84 ? -0.535 14.619 -2.396 1.00 82.62 84 ARG A O 1
ATOM 603 N N . GLY A 1 85 ? 0.238 13.182 -0.858 1.00 81.88 85 GLY A N 1
ATOM 604 C CA . GLY A 1 85 ? 0.272 14.156 0.237 1.00 81.88 85 GLY A CA 1
ATOM 605 C C . GLY A 1 85 ? -1.123 14.575 0.727 1.00 81.88 85 GLY A C 1
ATOM 606 O O . GLY A 1 85 ? -1.274 15.610 1.371 1.00 81.88 85 GLY A O 1
ATOM 607 N N . ASP A 1 86 ? -2.157 13.782 0.434 1.00 85.62 86 ASP A N 1
ATOM 608 C CA . ASP A 1 86 ? -3.557 14.072 0.751 1.00 85.62 86 ASP A CA 1
ATOM 609 C C . ASP A 1 86 ? -3.896 13.601 2.176 1.00 85.62 86 ASP A C 1
ATOM 611 O O . ASP A 1 86 ? -4.548 12.576 2.415 1.00 85.62 86 ASP A O 1
ATOM 615 N N . GLY A 1 87 ? -3.403 14.359 3.160 1.00 86.12 87 GLY A N 1
ATOM 616 C CA . GLY A 1 87 ? -3.602 14.066 4.581 1.00 86.12 87 GLY A CA 1
ATOM 617 C C . GLY A 1 87 ? -5.067 14.143 5.031 1.00 86.12 87 GLY A C 1
ATOM 618 O O . GLY A 1 87 ? -5.437 13.559 6.053 1.00 86.12 87 GLY A O 1
ATOM 619 N N . GLU A 1 88 ? -5.933 14.840 4.291 1.00 88.75 88 GLU A N 1
ATOM 620 C CA . GLU A 1 88 ? -7.370 14.843 4.566 1.00 88.75 88 GLU A CA 1
ATOM 621 C C . GLU A 1 88 ? -8.017 13.524 4.133 1.00 88.75 88 GLU A C 1
ATOM 623 O O . GLU A 1 88 ? -8.715 12.909 4.940 1.00 88.75 88 GLU A O 1
ATOM 628 N N . ALA A 1 89 ? -7.729 13.021 2.926 1.00 85.38 89 ALA A N 1
ATOM 629 C CA . ALA A 1 89 ? -8.200 11.702 2.501 1.00 85.38 89 ALA A CA 1
ATOM 630 C C . ALA A 1 89 ? -7.693 10.585 3.418 1.00 85.38 89 ALA A C 1
ATOM 632 O O . ALA A 1 89 ? -8.468 9.693 3.771 1.00 85.38 89 ALA A O 1
ATOM 633 N N . PHE A 1 90 ? -6.435 10.666 3.865 1.00 88.44 90 PHE A N 1
ATOM 634 C CA . PHE A 1 90 ? -5.888 9.726 4.842 1.00 88.44 90 PHE A CA 1
ATOM 635 C C . PHE A 1 90 ? -6.709 9.733 6.141 1.00 88.44 90 PHE A C 1
ATOM 637 O O . PHE A 1 90 ? -7.196 8.689 6.580 1.00 88.44 90 PHE A O 1
ATOM 644 N N . ARG A 1 91 ? -6.939 10.917 6.731 1.00 87.75 91 ARG A N 1
ATOM 645 C CA . ARG A 1 91 ? -7.748 11.059 7.955 1.00 87.75 91 ARG A CA 1
ATOM 646 C C . ARG A 1 91 ? -9.184 10.576 7.751 1.00 87.75 91 ARG A C 1
ATOM 648 O O . ARG A 1 91 ? -9.691 9.838 8.591 1.00 87.75 91 ARG A O 1
ATOM 655 N N . ARG A 1 92 ? -9.821 10.909 6.621 1.00 89.88 92 ARG A N 1
ATOM 656 C CA . ARG A 1 92 ? -11.177 10.436 6.290 1.00 89.88 92 ARG A CA 1
ATOM 657 C C . ARG A 1 92 ? -11.254 8.912 6.230 1.00 89.88 92 ARG A C 1
ATOM 659 O O . ARG A 1 92 ? -12.233 8.361 6.725 1.00 89.88 92 ARG A O 1
ATOM 666 N N . LEU A 1 93 ? -10.255 8.233 5.663 1.00 87.56 93 LEU A N 1
ATOM 667 C CA . LEU A 1 93 ? -10.193 6.766 5.634 1.00 87.56 93 LEU A CA 1
ATOM 668 C C . LEU A 1 93 ? -10.079 6.179 7.046 1.00 87.56 93 LEU A C 1
ATOM 670 O O . LEU A 1 93 ? -10.863 5.303 7.409 1.00 87.56 93 LEU A O 1
ATOM 674 N N . VAL A 1 94 ? -9.164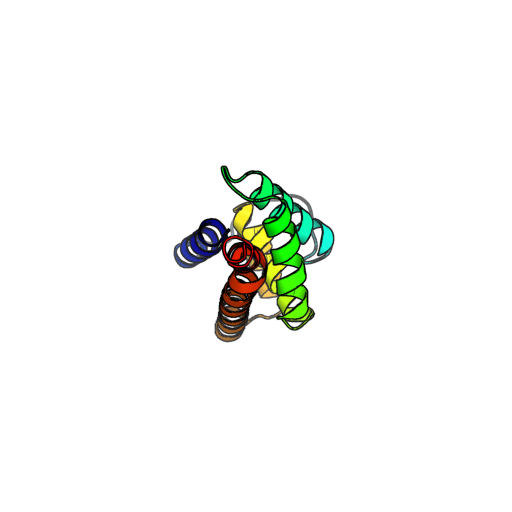 6.703 7.865 1.00 89.31 94 VAL A N 1
ATOM 675 C CA . VAL A 1 94 ? -8.983 6.262 9.258 1.00 89.31 94 VAL A CA 1
ATOM 676 C C . VAL A 1 94 ? -10.273 6.437 10.065 1.00 89.31 94 VAL A C 1
ATOM 678 O O . VAL A 1 94 ? -10.740 5.486 10.694 1.00 89.31 94 VAL A O 1
ATOM 681 N N . THR A 1 95 ? -10.893 7.619 10.000 1.00 90.56 95 THR A N 1
ATOM 682 C CA . THR A 1 95 ? -12.125 7.930 10.737 1.00 90.56 95 THR A CA 1
ATOM 683 C C . THR A 1 95 ? -13.322 7.126 10.233 1.00 90.56 95 THR A C 1
ATOM 685 O O . THR A 1 95 ? -14.049 6.558 11.045 1.00 90.56 95 THR A O 1
ATOM 688 N N . ARG A 1 96 ? -13.526 7.021 8.911 1.00 88.50 96 ARG A N 1
ATOM 689 C CA . ARG A 1 96 ? -14.662 6.287 8.317 1.00 88.50 96 ARG A CA 1
ATOM 690 C C . ARG A 1 96 ? -14.682 4.824 8.727 1.00 88.50 96 ARG A C 1
ATOM 692 O O . ARG A 1 96 ? -15.746 4.270 8.978 1.00 88.50 96 ARG A O 1
ATOM 699 N N . HIS A 1 97 ? -13.511 4.205 8.787 1.00 86.56 97 HIS A N 1
ATOM 700 C CA . HIS A 1 97 ? -13.385 2.807 9.170 1.00 86.56 97 HIS A CA 1
ATOM 701 C C . HIS A 1 97 ? -13.222 2.604 10.681 1.00 86.56 97 HIS A C 1
ATOM 703 O O . HIS A 1 97 ? -13.025 1.465 11.108 1.00 86.56 97 HIS A O 1
ATOM 709 N N . GLY A 1 98 ? -13.320 3.678 11.478 1.00 89.12 98 GLY A N 1
ATOM 710 C CA . GLY A 1 98 ? -13.211 3.631 12.935 1.00 89.12 98 GLY A CA 1
ATOM 711 C C . GLY A 1 98 ? -11.893 3.022 13.406 1.00 89.12 98 GLY A C 1
ATOM 712 O O . GLY A 1 98 ? -11.875 2.286 14.392 1.00 89.12 98 GLY A O 1
ATOM 713 N N . LEU A 1 99 ? -10.802 3.248 12.666 1.00 88.38 99 LEU A N 1
ATOM 714 C CA . LEU A 1 99 ? -9.518 2.629 12.974 1.00 88.38 99 LEU A CA 1
ATOM 715 C C . LEU A 1 99 ? -8.932 3.276 14.230 1.00 88.38 99 LEU A C 1
ATOM 717 O O . LEU A 1 99 ? -8.616 4.464 14.246 1.00 88.38 99 LEU A O 1
ATOM 721 N N . SER A 1 100 ?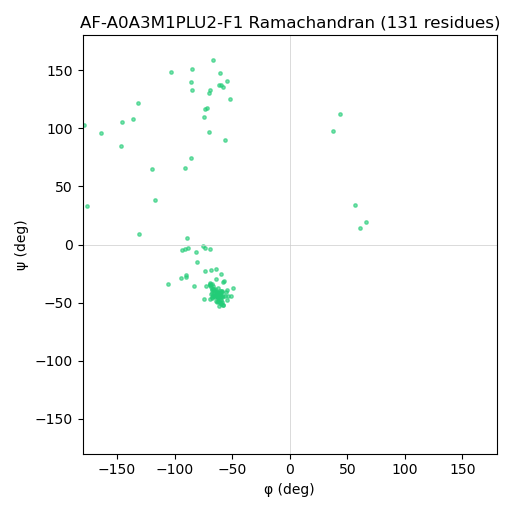 -8.756 2.477 15.282 1.00 92.62 100 SER A N 1
ATOM 722 C CA . SER A 1 100 ? -7.936 2.881 16.420 1.00 92.62 100 SER A CA 1
ATOM 723 C C . SER A 1 100 ? -6.470 2.995 15.996 1.00 92.62 100 SER A C 1
ATOM 725 O O . SER A 1 100 ? -6.046 2.360 15.028 1.00 92.62 100 SER A O 1
ATOM 727 N N . ALA A 1 101 ? -5.668 3.753 16.748 1.00 86.88 101 ALA A N 1
ATOM 728 C CA . ALA A 1 101 ? -4.228 3.843 16.499 1.00 86.88 101 ALA A CA 1
ATOM 729 C C . ALA A 1 101 ? -3.558 2.455 16.506 1.00 86.88 101 ALA A C 1
ATOM 731 O O . ALA A 1 101 ? -2.750 2.155 15.631 1.00 86.88 101 ALA A O 1
ATOM 732 N N . ALA A 1 102 ? -3.962 1.579 17.434 1.00 91.31 102 ALA A N 1
ATOM 733 C CA . ALA A 1 102 ? -3.491 0.197 17.487 1.00 91.31 102 ALA A CA 1
ATOM 734 C C . ALA A 1 102 ? -3.873 -0.589 16.221 1.00 91.31 102 ALA A C 1
ATOM 736 O O . ALA A 1 102 ? -3.015 -1.228 15.617 1.00 91.31 102 ALA A O 1
ATOM 737 N N . ARG A 1 103 ? -5.129 -0.487 15.760 1.00 90.12 103 ARG A N 1
ATOM 738 C CA . ARG A 1 103 ? -5.579 -1.205 14.560 1.00 90.12 103 ARG A CA 1
ATOM 739 C C . ARG A 1 103 ? -4.911 -0.687 13.289 1.00 90.12 103 ARG A C 1
ATOM 741 O O . ARG A 1 103 ? -4.572 -1.475 12.410 1.00 90.12 103 ARG A O 1
ATOM 748 N N . LEU A 1 104 ? -4.710 0.625 13.187 1.00 89.00 104 LEU A N 1
ATOM 749 C CA . LEU A 1 104 ? -3.959 1.222 12.087 1.00 89.00 104 LEU A CA 1
ATOM 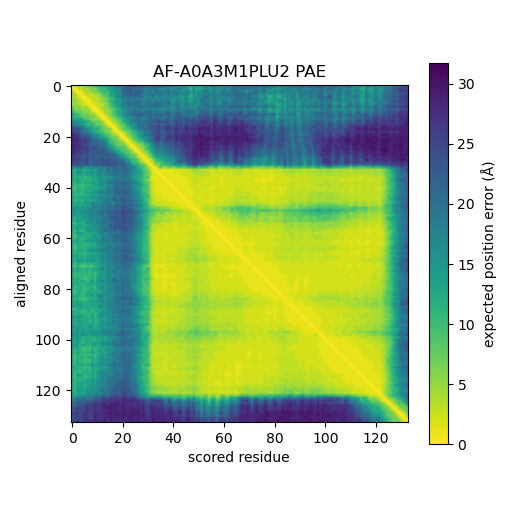750 C C . LEU A 1 104 ? -2.520 0.687 12.070 1.00 89.00 104 LEU A C 1
ATOM 752 O O . LEU A 1 104 ? -2.058 0.229 11.029 1.00 89.00 104 LEU A O 1
ATOM 756 N N . GLN A 1 105 ? -1.850 0.660 13.226 1.00 89.62 105 GLN A N 1
ATOM 757 C CA . GLN A 1 105 ? -0.495 0.121 13.347 1.00 89.62 105 GLN A CA 1
ATOM 758 C C . GLN A 1 105 ? -0.419 -1.367 12.969 1.00 89.62 105 GLN A C 1
ATOM 760 O O . GLN A 1 105 ? 0.528 -1.780 12.298 1.00 89.62 105 GLN A O 1
ATOM 765 N N . GLU A 1 106 ? -1.411 -2.174 13.354 1.00 89.88 106 GLU A N 1
ATOM 766 C CA . GLU A 1 106 ? -1.509 -3.583 12.950 1.00 89.88 106 GLU A CA 1
ATOM 767 C C . GLU A 1 106 ? -1.600 -3.741 11.429 1.00 89.88 106 GLU A C 1
ATOM 769 O O . GLU A 1 106 ? -0.856 -4.537 10.859 1.00 89.88 106 GLU A O 1
ATOM 774 N N . ILE A 1 107 ? -2.473 -2.971 10.767 1.00 89.75 107 ILE A N 1
ATOM 775 C CA . ILE A 1 107 ? -2.648 -3.018 9.306 1.00 89.75 107 ILE A CA 1
ATOM 776 C C . ILE A 1 107 ? -1.349 -2.620 8.603 1.00 89.75 107 ILE A C 1
ATOM 778 O O . ILE A 1 107 ? -0.916 -3.306 7.676 1.00 89.75 107 ILE A O 1
ATOM 782 N N . LEU A 1 108 ? -0.698 -1.548 9.059 1.00 88.69 108 LEU A N 1
ATOM 783 C CA . LEU A 1 108 ? 0.572 -1.088 8.497 1.00 88.69 108 LEU A CA 1
ATOM 784 C C . LEU A 1 108 ? 1.677 -2.137 8.677 1.00 88.69 108 LEU A C 1
ATOM 786 O O . LEU A 1 108 ? 2.386 -2.452 7.726 1.00 88.69 108 LEU A O 1
ATOM 790 N N . THR A 1 109 ? 1.766 -2.748 9.860 1.00 91.06 109 THR A N 1
ATOM 791 C CA . THR A 1 109 ? 2.747 -3.807 10.152 1.00 91.06 109 THR A CA 1
ATOM 792 C C . THR A 1 109 ? 2.489 -5.062 9.316 1.00 91.06 109 THR A C 1
ATOM 794 O O . THR A 1 109 ? 3.423 -5.672 8.797 1.00 91.06 109 THR A O 1
ATOM 797 N N . ALA A 1 110 ? 1.226 -5.467 9.163 1.00 90.81 110 ALA A N 1
ATOM 798 C CA . ALA A 1 110 ? 0.856 -6.593 8.310 1.00 90.81 110 ALA A CA 1
ATOM 799 C C . ALA A 1 110 ? 1.193 -6.310 6.839 1.00 90.81 110 ALA A C 1
ATOM 801 O O . ALA A 1 110 ? 1.725 -7.181 6.151 1.00 90.81 110 ALA A O 1
ATOM 802 N N . THR A 1 111 ? 0.941 -5.082 6.381 1.00 91.19 111 THR A N 1
ATOM 803 C CA . THR A 1 111 ? 1.252 -4.636 5.018 1.00 91.19 111 THR A CA 1
ATOM 804 C C . THR A 1 111 ? 2.755 -4.639 4.756 1.00 91.19 111 THR A C 1
ATOM 806 O O . THR A 1 111 ? 3.178 -5.151 3.727 1.00 91.19 111 THR A O 1
ATOM 809 N N . ASP A 1 112 ? 3.573 -4.160 5.694 1.00 88.75 112 ASP A N 1
ATOM 810 C CA . ASP A 1 112 ? 5.039 -4.177 5.582 1.00 88.75 112 ASP A CA 1
ATOM 811 C C . ASP A 1 112 ? 5.614 -5.608 5.501 1.00 88.75 112 ASP A C 1
ATOM 813 O O . ASP A 1 112 ? 6.448 -5.931 4.646 1.00 88.75 112 ASP A O 1
ATOM 817 N N . ARG A 1 113 ? 5.088 -6.529 6.318 1.00 91.19 113 ARG A N 1
ATOM 818 C CA . ARG A 1 113 ? 5.439 -7.959 6.228 1.00 91.19 113 ARG A CA 1
ATOM 819 C C . ARG A 1 113 ? 5.017 -8.570 4.890 1.00 91.19 113 ARG A C 1
ATOM 821 O O . ARG A 1 113 ? 5.761 -9.362 4.303 1.00 91.19 113 ARG A O 1
ATOM 828 N N . ALA A 1 114 ? 3.831 -8.208 4.401 1.00 91.75 114 ALA A N 1
ATOM 829 C CA . ALA A 1 114 ? 3.334 -8.659 3.107 1.00 91.75 114 ALA A CA 1
ATOM 830 C C . ALA A 1 114 ? 4.180 -8.105 1.950 1.00 91.75 114 ALA A C 1
ATOM 832 O O . ALA A 1 114 ? 4.474 -8.857 1.024 1.00 91.75 114 ALA A O 1
ATOM 833 N N . LEU A 1 115 ? 4.632 -6.849 2.030 1.00 87.88 115 LEU A N 1
ATOM 834 C CA . LEU A 1 115 ? 5.565 -6.241 1.077 1.00 87.88 115 LEU A CA 1
ATOM 835 C C . LEU A 1 115 ? 6.885 -7.008 1.036 1.00 87.88 115 LEU A C 1
ATOM 837 O O . LEU A 1 115 ? 7.272 -7.469 -0.029 1.00 87.88 115 LEU A O 1
ATOM 841 N N . THR A 1 116 ? 7.499 -7.274 2.192 1.00 87.38 116 THR A N 1
ATOM 842 C CA . THR A 1 116 ? 8.734 -8.081 2.270 1.00 87.38 116 THR A CA 1
ATOM 843 C C . THR A 1 116 ? 8.568 -9.440 1.584 1.00 87.38 116 THR A C 1
ATOM 845 O O . THR A 1 116 ? 9.415 -9.886 0.816 1.00 87.38 116 THR A O 1
ATOM 848 N N . THR A 1 117 ? 7.437 -10.106 1.830 1.00 89.44 117 THR A N 1
ATOM 849 C CA . THR A 1 117 ? 7.133 -11.399 1.202 1.00 89.44 117 THR A CA 1
ATOM 850 C C . THR A 1 117 ? 6.891 -11.260 -0.305 1.00 89.44 117 THR A C 1
ATOM 852 O O . THR A 1 117 ? 7.257 -12.147 -1.076 1.00 89.44 117 THR A O 1
ATOM 855 N N . ALA A 1 118 ? 6.253 -10.171 -0.738 1.00 88.56 118 ALA A N 1
ATOM 856 C CA . ALA A 1 118 ? 6.033 -9.870 -2.144 1.00 88.56 118 ALA A CA 1
ATOM 857 C C . ALA A 1 118 ? 7.353 -9.589 -2.873 1.00 88.56 118 ALA A C 1
ATOM 859 O O . ALA A 1 118 ? 7.516 -10.071 -3.985 1.00 88.56 118 ALA A O 1
ATOM 860 N N . GLU A 1 119 ? 8.313 -8.911 -2.244 1.00 85.94 119 GLU A N 1
ATOM 861 C CA . GLU A 1 119 ? 9.632 -8.612 -2.826 1.00 85.94 119 GLU A CA 1
ATOM 862 C C . GLU A 1 119 ? 10.399 -9.880 -3.157 1.00 85.94 119 GLU A C 1
ATOM 864 O O . GLU A 1 119 ? 10.788 -10.084 -4.304 1.00 85.94 119 GLU A O 1
ATOM 869 N N . HIS A 1 120 ? 10.485 -10.819 -2.215 1.00 86.06 120 HIS A N 1
ATOM 870 C CA . HIS A 1 120 ? 11.094 -12.120 -2.495 1.00 86.06 120 HIS A CA 1
ATOM 871 C C . HIS A 1 120 ? 10.424 -12.859 -3.663 1.00 86.06 120 HIS A C 1
ATOM 873 O O . HIS A 1 120 ? 11.085 -13.596 -4.384 1.00 86.06 120 HIS A O 1
ATOM 879 N N . ARG A 1 121 ? 9.118 -12.664 -3.882 1.00 85.75 121 ARG A N 1
ATOM 880 C CA . ARG A 1 121 ? 8.385 -13.302 -4.989 1.00 85.75 121 ARG A CA 1
ATOM 881 C C . ARG A 1 121 ? 8.528 -12.564 -6.317 1.00 85.75 121 ARG A C 1
ATOM 883 O O . ARG A 1 121 ? 8.510 -13.208 -7.360 1.00 85.75 121 ARG A O 1
ATOM 890 N N . CYS A 1 122 ? 8.590 -11.239 -6.280 1.00 85.12 122 CYS A N 1
ATOM 891 C CA . CYS A 1 122 ? 8.539 -10.382 -7.459 1.00 85.12 122 CYS A CA 1
ATOM 892 C C . CYS A 1 122 ? 9.933 -10.013 -7.981 1.00 85.12 122 CYS A C 1
ATOM 894 O O . CYS A 1 122 ? 10.094 -9.836 -9.184 1.00 85.12 122 CYS A O 1
ATOM 896 N N . GLU A 1 123 ? 10.936 -9.954 -7.104 1.00 78.75 123 GLU A N 1
ATOM 897 C CA . GLU A 1 123 ? 12.338 -9.683 -7.443 1.00 78.75 123 GLU A CA 1
ATOM 898 C C . GLU A 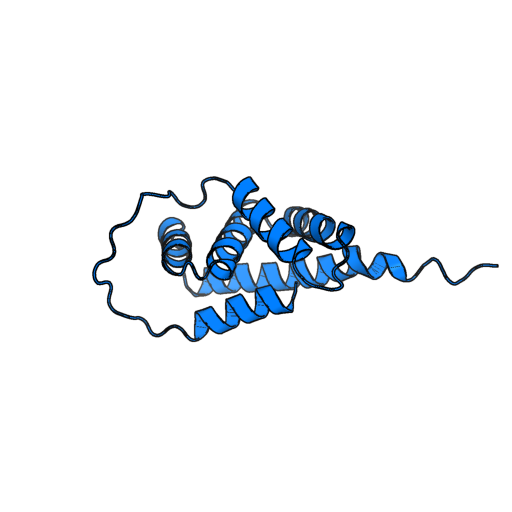1 123 ? 13.208 -10.945 -7.363 1.00 78.75 123 GLU A C 1
ATOM 900 O O . GLU A 1 123 ? 14.086 -11.133 -8.205 1.00 78.75 123 GLU A O 1
ATOM 905 N N . GLY A 1 124 ? 12.918 -11.863 -6.432 1.00 60.31 124 GLY A N 1
ATOM 906 C CA . GLY A 1 124 ? 13.676 -13.111 -6.235 1.00 60.31 124 GLY A CA 1
ATOM 907 C C . GLY A 1 124 ? 13.539 -14.151 -7.355 1.00 60.31 124 GLY A C 1
ATOM 908 O O . GLY A 1 124 ? 14.236 -15.157 -7.349 1.00 60.31 124 GLY A O 1
ATOM 909 N N . GLY A 1 125 ? 12.705 -13.905 -8.371 1.00 51.06 125 GLY A N 1
ATOM 910 C CA . GLY A 1 125 ? 12.687 -14.699 -9.607 1.00 51.06 125 GLY A CA 1
ATOM 911 C C . GLY A 1 125 ? 13.883 -14.447 -10.540 1.00 51.06 125 GLY A C 1
ATOM 912 O O . GLY A 1 125 ? 13.972 -15.084 -11.587 1.00 51.06 125 GLY A O 1
ATOM 913 N N . LYS A 1 126 ? 14.790 -13.518 -10.196 1.00 49.91 126 LYS A N 1
ATOM 914 C CA . LYS A 1 126 ? 16.002 -13.210 -10.977 1.00 49.91 126 LYS A CA 1
ATOM 915 C C . LYS A 1 126 ? 17.230 -14.062 -10.615 1.00 49.91 126 LYS A C 1
ATOM 917 O O . LYS A 1 126 ? 18.244 -13.924 -11.293 1.00 49.91 126 LYS A O 1
ATOM 922 N N . GLU A 1 127 ? 17.157 -14.954 -9.623 1.00 45.59 127 GLU A N 1
ATOM 923 C CA . GLU A 1 127 ? 18.322 -15.748 -9.178 1.00 45.59 127 GLU A CA 1
ATOM 924 C C . GLU A 1 127 ? 18.479 -17.144 -9.820 1.00 45.59 127 GLU A C 1
ATOM 926 O O . GLU A 1 127 ? 19.537 -17.744 -9.664 1.00 45.59 127 GLU A O 1
ATOM 931 N N . ASP A 1 128 ? 17.548 -17.627 -10.656 1.00 47.69 128 ASP A N 1
ATOM 932 C CA . ASP A 1 128 ? 17.602 -19.011 -11.183 1.00 47.69 128 ASP A CA 1
ATOM 933 C C . ASP A 1 128 ? 17.751 -19.124 -12.718 1.00 47.69 128 ASP A C 1
ATOM 935 O O . ASP A 1 128 ? 17.152 -19.985 -13.364 1.00 47.69 128 ASP A O 1
ATOM 939 N N . SER A 1 129 ? 18.537 -18.258 -13.367 1.00 47.53 129 SER A N 1
ATOM 940 C CA . SER A 1 129 ? 18.885 -18.444 -14.798 1.00 47.53 129 SER A CA 1
ATOM 941 C C . SER A 1 129 ? 20.372 -18.321 -15.133 1.00 47.53 129 SER A C 1
ATOM 943 O O . SER A 1 129 ? 20.736 -18.388 -16.304 1.00 47.53 129 SER A O 1
ATOM 945 N N . SER A 1 130 ? 21.252 -18.237 -14.133 1.00 49.34 130 SER A N 1
ATOM 946 C CA . SER A 1 130 ? 22.708 -18.240 -14.337 1.00 49.34 130 SER A CA 1
ATOM 947 C C . SER A 1 130 ? 23.343 -19.424 -13.608 1.00 49.34 130 SER A C 1
ATOM 949 O O . SER A 1 130 ? 24.045 -19.272 -12.615 1.00 49.34 130 SER A O 1
ATOM 951 N N . GLY A 1 131 ? 23.016 -20.641 -14.046 1.00 51.19 131 GLY A N 1
ATOM 952 C CA . GLY A 1 131 ? 23.492 -21.834 -13.352 1.00 51.19 131 GLY A CA 1
ATOM 953 C C . GLY A 1 131 ? 23.146 -23.172 -13.987 1.00 51.19 131 GLY A C 1
ATOM 954 O O . GLY A 1 131 ? 22.932 -24.117 -13.243 1.00 51.19 131 GLY A O 1
ATOM 955 N N . ASN A 1 132 ? 23.064 -23.285 -15.320 1.00 44.69 132 ASN A N 1
ATOM 956 C CA . ASN A 1 132 ? 23.272 -24.584 -15.975 1.00 44.69 132 ASN A CA 1
ATOM 957 C C . ASN A 1 132 ? 23.520 -24.450 -17.490 1.00 44.69 132 ASN A C 1
ATOM 959 O O . ASN A 1 132 ? 22.561 -24.391 -18.265 1.00 44.69 132 ASN A O 1
ATOM 963 N N . ARG A 1 133 ? 24.793 -24.425 -17.901 1.00 46.50 133 ARG A N 1
ATOM 964 C CA . ARG A 1 133 ? 25.400 -25.265 -18.958 1.00 46.50 133 ARG A CA 1
ATOM 965 C C . ARG A 1 133 ? 26.808 -24.793 -19.288 1.00 46.50 133 ARG A C 1
ATOM 967 O O . ARG A 1 133 ? 26.981 -23.576 -19.505 1.00 46.50 133 ARG A O 1
#

pLDDT: mean 74.41, std 20.14, range [33.62, 94.12]

Secondary structure (DSSP, 8-state):
-HHHHHHHHHHHHT---------------TT--HHHHHHHHHHHHHHSTT--HHHHHHHHHHHHHHS-HHHHHHHHHHHHHHHTT-HHHHHHHHHHTT--HHHHHHHHHHHHHHHHHHHHHHTGGGSSSSS--

Mean predicted aligned error: 11.1 Å

Nearest PDB structures (foldseek):
  4ar8-assembly2_B  TM=4.597E-01  e=3.134E+00  Clostridium tetani
  4are-assembly1_A  TM=3.291E-01  e=3.830E+00  Hathewaya histolytica

Sequence (133 aa):
MRLLFALALTALVALPVLPADAAGGAGMNAPDDLSAAERQILEACLAEPDTDPAACGCYLKALRRLLPERDYALATGLAAAAMRGDGEAFRRLVTRHGLSAARLQEILTATDRALTTAEHRCEGGKEDSSGNR